Protein AF-A0A829X250-F1 (afdb_monomer_lite)

pLDDT: mean 91.17, std 8.71, range [45.88, 98.44]

Foldseek 3Di:
DVVPPDDDDDDDPVRVVVVPVVPPDDDPDDPCVVQNLADQDDDDDDVVCCVVPVVVVLVVLAVQLVVQLCQQPDPLVVQLVVQLVVVVVVPDPDDSVVSVVDDHPSARARSNDHEQCSQQVCLVVCVVVVVNVSSPDRSVVVDDCPSHPPDDPVSHVVD

Organism: NCBI:txid1315969

Radius of gyration: 19.16 Å; chains: 1; bounding box: 38×43×52 Å

Sequence (159 aa):
MRHGTLDAAVLPTFFRDAALAHGGLRELTTDYEFYGATNMDSVILRNDMLQNAPDLAQHFVAATAQAIAWAQNTPQADVIARYVSIIRKRGRDEGVFPARHWRSTAVVTKGGVIRPRDYTQFQPWYAWRRDTHTASLAPESIYTNRFNPFATEASLEKG

Structure (mmCIF, N/CA/C/O backbone):
data_AF-A0A829X250-F1
#
_entry.id   AF-A0A829X250-F1
#
loop_
_atom_site.group_PDB
_atom_site.id
_atom_site.type_symbol
_atom_site.label_atom_id
_atom_site.label_alt_id
_atom_site.label_comp_id
_atom_site.label_asym_id
_atom_site.label_entity_id
_atom_site.label_seq_id
_atom_site.pdbx_PDB_ins_code
_atom_site.Cartn_x
_atom_site.Cartn_y
_atom_site.Cartn_z
_atom_site.occupancy
_atom_site.B_iso_or_equiv
_atom_site.auth_seq_id
_atom_site.auth_comp_id
_atom_site.auth_asym_id
_atom_site.auth_atom_id
_atom_site.pdbx_PDB_model_num
ATOM 1 N N . MET A 1 1 ? 1.803 -3.728 -29.613 1.00 61.62 1 MET A N 1
ATOM 2 C CA . MET A 1 1 ? 3.077 -4.472 -29.612 1.00 61.62 1 MET A CA 1
ATOM 3 C C . MET A 1 1 ? 3.128 -5.513 -30.710 1.00 61.62 1 MET A C 1
ATOM 5 O O . MET A 1 1 ? 3.821 -5.280 -31.683 1.00 61.62 1 MET A O 1
ATOM 9 N N . ARG A 1 2 ? 2.349 -6.603 -30.660 1.00 64.62 2 ARG A N 1
ATOM 10 C CA . ARG A 1 2 ? 2.471 -7.685 -31.665 1.00 64.62 2 ARG A CA 1
ATOM 11 C C . ARG A 1 2 ? 2.002 -7.328 -33.080 1.00 64.62 2 ARG A C 1
ATOM 13 O O . ARG A 1 2 ? 2.523 -7.872 -34.039 1.00 64.62 2 ARG A O 1
ATOM 20 N N . HIS A 1 3 ? 1.068 -6.385 -33.203 1.00 74.12 3 HIS A N 1
ATOM 21 C CA . HIS A 1 3 ? 0.649 -5.820 -34.492 1.00 74.12 3 HIS A CA 1
ATOM 22 C C . HIS A 1 3 ? 1.526 -4.635 -34.950 1.00 74.12 3 HIS A C 1
ATOM 24 O O . HIS A 1 3 ? 1.153 -3.936 -35.883 1.00 74.12 3 HIS A O 1
ATOM 30 N N . GLY A 1 4 ? 2.655 -4.364 -34.277 1.00 71.81 4 GLY A N 1
ATOM 31 C CA . GLY A 1 4 ? 3.615 -3.323 -34.672 1.00 71.81 4 GLY A CA 1
ATOM 32 C C . GLY A 1 4 ? 3.192 -1.872 -34.407 1.00 71.81 4 GLY A C 1
ATOM 33 O O . GLY A 1 4 ? 3.909 -0.958 -34.777 1.00 71.81 4 GLY A O 1
ATOM 34 N N . THR A 1 5 ? 2.044 -1.635 -33.767 1.00 83.06 5 THR A N 1
ATOM 35 C CA . THR A 1 5 ? 1.490 -0.281 -33.549 1.00 83.06 5 THR A CA 1
ATOM 36 C C . THR A 1 5 ? 1.879 0.373 -32.218 1.00 83.06 5 THR A C 1
ATOM 38 O O . THR A 1 5 ? 1.472 1.496 -31.946 1.00 83.06 5 THR A O 1
ATOM 41 N N . LEU A 1 6 ? 2.598 -0.340 -31.348 1.00 86.38 6 LEU A N 1
ATOM 42 C CA . LEU A 1 6 ? 2.977 0.135 -30.013 1.00 86.38 6 LEU A CA 1
ATOM 43 C C . LEU A 1 6 ? 4.263 -0.572 -29.595 1.00 86.38 6 LEU A C 1
ATOM 45 O O . LEU A 1 6 ? 4.253 -1.801 -29.560 1.00 86.38 6 LEU A O 1
ATOM 49 N N . ASP A 1 7 ? 5.306 0.172 -29.240 1.00 88.81 7 ASP A N 1
ATOM 50 C CA . ASP A 1 7 ? 6.633 -0.385 -28.926 1.00 88.81 7 ASP A CA 1
ATOM 51 C C . ASP A 1 7 ? 6.845 -0.684 -27.434 1.00 88.81 7 ASP A C 1
ATOM 53 O O . ASP A 1 7 ? 7.623 -1.566 -27.079 1.00 88.81 7 ASP A O 1
ATOM 57 N N . ALA A 1 8 ? 6.131 0.018 -26.549 1.00 92.06 8 ALA A N 1
ATOM 58 C CA . ALA A 1 8 ? 6.209 -0.159 -25.101 1.00 92.06 8 ALA A CA 1
ATOM 59 C C . ALA A 1 8 ? 4.864 0.147 -24.423 1.00 92.06 8 ALA A C 1
ATOM 61 O O . ALA A 1 8 ? 4.047 0.900 -24.949 1.00 92.06 8 ALA A O 1
ATOM 62 N N . ALA A 1 9 ? 4.630 -0.435 -23.245 1.00 91.00 9 ALA A N 1
ATOM 63 C CA . ALA A 1 9 ? 3.484 -0.125 -22.393 1.00 91.00 9 ALA A CA 1
ATOM 64 C C . ALA A 1 9 ? 3.847 -0.314 -20.920 1.00 91.00 9 ALA A C 1
ATOM 66 O O . ALA A 1 9 ? 4.641 -1.191 -20.582 1.00 91.00 9 ALA A O 1
ATOM 67 N N . VAL A 1 10 ? 3.196 0.462 -20.055 1.00 92.12 10 VAL A N 1
ATOM 68 C CA . VAL A 1 10 ? 3.184 0.235 -18.607 1.00 92.12 10 VAL A CA 1
ATOM 69 C C . VAL A 1 10 ? 1.974 -0.637 -18.291 1.00 92.12 10 VAL A C 1
ATOM 71 O O . VAL A 1 10 ? 0.845 -0.281 -18.629 1.00 92.12 10 VAL A O 1
ATOM 74 N N . LEU A 1 11 ? 2.206 -1.804 -17.692 1.00 90.56 11 LEU A N 1
ATOM 75 C CA . LEU A 1 11 ? 1.166 -2.787 -17.398 1.00 90.56 11 LEU A CA 1
ATOM 76 C C . LEU A 1 11 ? 1.103 -3.052 -15.888 1.00 90.56 11 LEU A C 1
ATOM 78 O O . LEU A 1 11 ? 2.137 -3.366 -15.296 1.00 90.56 11 LEU A O 1
ATOM 82 N N . PRO A 1 12 ? -0.089 -3.014 -15.262 1.00 83.38 12 PRO A N 1
ATOM 83 C CA . PRO A 1 12 ? -0.256 -3.474 -13.887 1.00 83.38 12 PRO A CA 1
ATOM 84 C C . PRO A 1 12 ? 0.154 -4.945 -13.742 1.00 83.38 12 PRO A C 1
ATOM 86 O O . PRO A 1 12 ? 0.003 -5.724 -14.686 1.00 83.38 12 PRO A O 1
ATOM 89 N N . THR A 1 13 ? 0.610 -5.343 -12.550 1.00 82.00 13 THR A N 1
ATOM 90 C CA . THR A 1 13 ? 1.269 -6.637 -12.280 1.00 82.00 13 THR A CA 1
ATOM 91 C C . THR A 1 13 ? 0.607 -7.840 -12.954 1.00 82.00 13 THR A C 1
ATOM 93 O O . THR A 1 13 ? 1.267 -8.557 -13.698 1.00 82.00 13 THR A O 1
ATOM 96 N N . PHE A 1 14 ? -0.699 -8.046 -12.760 1.00 83.19 14 PHE A N 1
ATOM 97 C CA . PHE A 1 14 ? -1.397 -9.193 -13.351 1.00 83.19 14 PHE A CA 1
ATOM 98 C C . PHE A 1 14 ? -1.420 -9.146 -14.896 1.00 83.19 14 PHE A C 1
ATOM 100 O O . PHE A 1 14 ? -1.165 -10.162 -15.543 1.00 83.19 14 PHE A O 1
ATOM 107 N N . PHE A 1 15 ? -1.682 -7.982 -15.502 1.00 85.94 15 PHE A N 1
ATOM 108 C CA . PHE A 1 15 ? -1.689 -7.841 -16.964 1.00 85.94 15 PHE A CA 1
ATOM 109 C C . PHE A 1 15 ? -0.294 -8.029 -17.552 1.00 85.94 15 PHE A C 1
ATOM 111 O O . PHE A 1 15 ? -0.150 -8.646 -18.605 1.00 85.94 15 PHE A O 1
ATOM 118 N N . ARG A 1 16 ? 0.732 -7.536 -16.852 1.00 89.25 16 ARG A N 1
ATOM 119 C CA . ARG A 1 16 ? 2.131 -7.760 -17.205 1.00 89.25 16 ARG A CA 1
ATOM 120 C C . ARG A 1 16 ? 2.465 -9.249 -17.193 1.00 89.25 16 ARG A C 1
ATOM 122 O O . ARG A 1 16 ? 2.991 -9.751 -18.180 1.00 89.25 16 ARG A O 1
ATOM 129 N N . ASP A 1 17 ? 2.142 -9.954 -16.110 1.00 86.25 17 ASP A N 1
ATOM 130 C CA . ASP A 1 17 ? 2.452 -11.380 -15.968 1.00 86.25 17 ASP A CA 1
ATOM 131 C C . ASP A 1 17 ? 1.774 -12.211 -17.065 1.00 86.25 17 ASP A C 1
ATOM 133 O O . ASP A 1 17 ? 2.416 -13.047 -17.700 1.00 86.25 17 ASP A O 1
ATOM 137 N N . ALA A 1 18 ? 0.494 -11.935 -17.338 1.00 85.31 18 ALA A N 1
ATOM 138 C CA . ALA A 1 18 ? -0.237 -12.574 -18.425 1.00 85.31 18 ALA A CA 1
ATOM 139 C C . ALA A 1 18 ? 0.420 -12.289 -19.787 1.00 85.31 18 ALA A C 1
ATOM 141 O O . ALA A 1 18 ? 0.646 -13.205 -20.577 1.00 85.31 18 ALA A O 1
ATOM 142 N N . ALA A 1 19 ? 0.784 -11.033 -20.057 1.00 88.12 19 ALA A N 1
ATOM 143 C CA . ALA A 1 19 ? 1.399 -10.641 -21.320 1.00 88.12 19 ALA A CA 1
ATOM 144 C C . ALA A 1 19 ? 2.785 -11.283 -21.534 1.00 88.12 19 ALA A C 1
ATOM 146 O O . ALA A 1 19 ? 3.084 -11.716 -22.650 1.00 88.12 19 ALA A O 1
ATOM 147 N N . LEU A 1 20 ? 3.601 -11.393 -20.478 1.00 89.62 20 LEU A N 1
ATOM 148 C CA . LEU A 1 20 ? 4.910 -12.056 -20.514 1.00 89.62 20 LEU A CA 1
ATOM 149 C C . LEU A 1 20 ? 4.785 -13.568 -20.744 1.00 89.62 20 LEU A C 1
ATOM 151 O O . LEU A 1 20 ? 5.535 -14.124 -21.546 1.00 89.62 20 LEU A O 1
ATOM 155 N N . ALA A 1 21 ? 3.810 -14.230 -20.111 1.00 88.44 21 ALA A N 1
ATOM 156 C CA . ALA A 1 21 ? 3.578 -15.669 -20.273 1.00 88.44 21 ALA A CA 1
ATOM 157 C C . ALA A 1 21 ? 3.235 -16.065 -21.721 1.00 88.44 21 ALA A C 1
ATOM 159 O O . ALA A 1 21 ? 3.554 -17.167 -22.163 1.00 88.44 21 ALA A O 1
ATOM 160 N N . HIS A 1 22 ? 2.629 -15.158 -22.490 1.00 87.62 22 HIS A N 1
ATOM 161 C CA . HIS A 1 22 ? 2.334 -15.374 -23.905 1.00 87.62 22 HIS A CA 1
ATOM 162 C C . HIS A 1 22 ? 3.538 -15.135 -24.842 1.00 87.62 22 HIS A C 1
ATOM 164 O O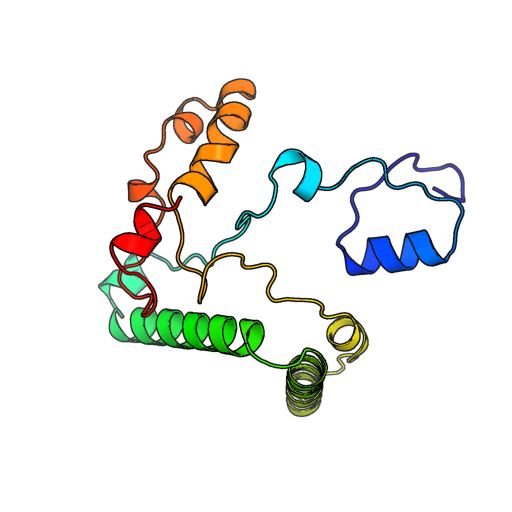 . HIS A 1 22 ? 3.362 -15.228 -26.061 1.00 87.62 22 HIS A O 1
ATOM 170 N N . GLY A 1 23 ? 4.719 -14.771 -24.326 1.00 86.62 23 GLY A N 1
ATOM 171 C CA . GLY A 1 23 ? 5.950 -14.543 -25.094 1.00 86.62 23 GLY A CA 1
ATOM 172 C C . GLY A 1 23 ? 5.988 -13.240 -25.911 1.00 86.62 23 GLY A C 1
ATOM 173 O O . GLY A 1 23 ? 5.046 -12.451 -25.928 1.00 86.62 23 GLY A O 1
ATOM 174 N N . GLY A 1 24 ? 7.102 -12.984 -26.604 1.00 87.69 24 GLY A N 1
ATOM 175 C CA . GLY A 1 24 ? 7.243 -11.843 -27.527 1.00 87.69 24 GLY A CA 1
ATOM 176 C C . GLY A 1 24 ? 7.312 -10.456 -26.875 1.00 87.69 24 GLY A C 1
ATOM 177 O O . GLY A 1 24 ? 7.262 -9.457 -27.586 1.00 87.69 24 GLY A O 1
ATOM 178 N N . LEU A 1 25 ? 7.421 -10.391 -25.546 1.00 90.94 25 LEU A N 1
ATOM 179 C CA . LEU A 1 25 ? 7.636 -9.177 -24.762 1.00 90.94 25 LEU A CA 1
ATOM 180 C C . LEU A 1 25 ? 8.842 -9.377 -23.838 1.00 90.94 25 LEU A C 1
ATOM 182 O O . LEU A 1 25 ? 9.117 -10.497 -23.409 1.00 90.94 25 LEU A O 1
ATOM 186 N N . ARG A 1 26 ? 9.535 -8.285 -23.512 1.00 91.75 26 ARG A N 1
ATOM 187 C CA . ARG A 1 26 ? 10.632 -8.250 -22.540 1.00 91.75 26 ARG A CA 1
ATOM 188 C C . ARG A 1 26 ? 10.330 -7.180 -21.498 1.00 91.75 26 ARG A C 1
ATOM 190 O O . ARG A 1 26 ? 9.982 -6.062 -21.869 1.00 91.75 26 ARG A O 1
ATOM 197 N N . GLU A 1 27 ? 10.476 -7.513 -20.218 1.00 92.94 27 GLU A N 1
ATOM 198 C CA . GLU A 1 27 ? 10.402 -6.522 -19.140 1.00 92.94 27 GLU A CA 1
ATOM 199 C C . GLU A 1 27 ? 11.601 -5.566 -19.262 1.00 92.94 27 GLU A C 1
ATOM 201 O O . GLU A 1 27 ? 12.749 -6.004 -19.372 1.00 92.94 27 GLU A O 1
ATOM 206 N N . LEU A 1 28 ? 11.322 -4.263 -19.352 1.00 94.19 28 LEU A N 1
ATOM 207 C CA . LEU A 1 28 ? 12.362 -3.233 -19.426 1.00 94.19 28 LEU A CA 1
ATOM 208 C C . LEU A 1 28 ? 12.796 -2.781 -18.038 1.00 94.19 28 LEU A C 1
ATOM 210 O O . LEU A 1 28 ? 13.978 -2.534 -17.834 1.00 94.19 28 LEU A O 1
ATOM 214 N N . THR A 1 29 ? 11.824 -2.631 -17.141 1.00 93.50 29 THR A N 1
ATOM 215 C CA . THR A 1 29 ? 12.019 -2.195 -15.764 1.00 93.50 29 THR A CA 1
ATOM 216 C C . THR A 1 29 ? 10.739 -2.414 -14.952 1.00 93.50 29 THR A C 1
ATOM 218 O O . THR A 1 29 ? 9.691 -2.746 -15.518 1.00 93.50 29 THR A O 1
ATOM 221 N N . THR A 1 30 ? 10.809 -2.199 -13.639 1.00 91.38 30 THR A N 1
ATOM 222 C CA . THR A 1 30 ? 9.657 -2.175 -12.729 1.00 91.38 30 THR A CA 1
ATOM 223 C C . THR A 1 30 ? 9.756 -0.988 -11.778 1.00 91.38 30 THR A C 1
ATOM 225 O O . THR A 1 30 ? 10.854 -0.549 -11.447 1.00 91.38 30 THR A O 1
ATOM 228 N N . ASP A 1 31 ? 8.630 -0.517 -11.243 1.00 88.44 31 ASP A N 1
ATOM 229 C CA . ASP A 1 31 ? 8.651 0.540 -10.218 1.00 88.44 31 ASP A CA 1
ATOM 230 C C . ASP A 1 31 ? 9.464 0.115 -8.980 1.00 88.44 31 ASP A C 1
ATOM 232 O O . ASP A 1 31 ? 10.087 0.939 -8.313 1.00 88.44 31 ASP A O 1
ATOM 236 N N . TYR A 1 32 ? 9.531 -1.191 -8.707 1.00 88.75 32 TYR A N 1
ATOM 237 C CA . TYR A 1 32 ? 10.359 -1.744 -7.640 1.00 88.75 32 TYR A CA 1
ATOM 238 C C . TYR A 1 32 ? 11.864 -1.550 -7.888 1.00 88.75 32 TYR A C 1
ATOM 240 O O . TYR A 1 32 ? 12.607 -1.352 -6.933 1.00 88.75 32 TYR A O 1
ATOM 248 N N . GLU A 1 33 ? 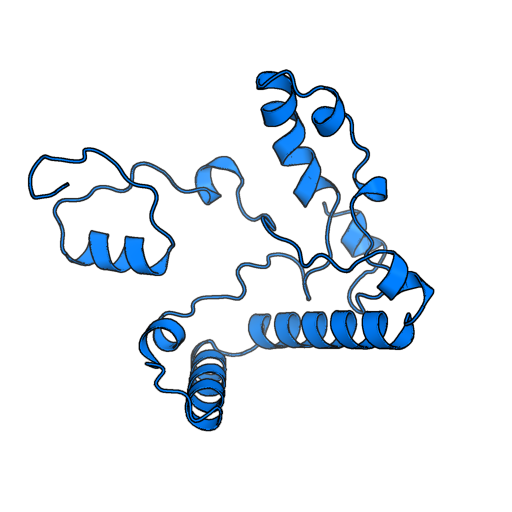12.339 -1.566 -9.136 1.00 91.25 33 GLU A N 1
ATOM 249 C CA . GLU A 1 33 ? 13.754 -1.292 -9.441 1.00 91.25 33 GLU A CA 1
ATOM 250 C C . GLU A 1 33 ? 14.140 0.160 -9.141 1.00 91.25 33 GLU A C 1
ATOM 252 O O . GLU A 1 33 ? 15.270 0.418 -8.730 1.00 91.25 33 GLU A O 1
ATOM 257 N N . PHE A 1 34 ? 13.207 1.103 -9.302 1.00 87.44 34 PHE A N 1
ATOM 258 C CA . PHE A 1 34 ? 13.453 2.519 -9.025 1.00 87.44 34 PHE A CA 1
ATOM 259 C C . PHE A 1 34 ? 13.268 2.879 -7.550 1.00 87.44 34 PHE A C 1
ATOM 261 O O . PHE A 1 34 ? 14.058 3.646 -6.998 1.00 87.44 34 PHE A O 1
ATOM 268 N N . TYR A 1 35 ? 12.225 2.346 -6.912 1.00 86.69 35 TYR A N 1
ATOM 269 C CA . TYR A 1 35 ? 11.789 2.789 -5.584 1.00 86.69 35 TYR A CA 1
ATOM 270 C C . TYR A 1 35 ? 12.022 1.756 -4.473 1.00 86.69 35 TYR A C 1
ATOM 272 O O . TYR A 1 35 ? 11.962 2.090 -3.287 1.00 86.69 35 TYR A O 1
ATOM 280 N N . GLY A 1 36 ? 12.317 0.505 -4.829 1.00 88.75 36 GLY A N 1
ATOM 281 C CA . GLY A 1 36 ? 12.395 -0.607 -3.889 1.00 88.75 36 GLY A CA 1
ATOM 282 C C . GLY A 1 36 ? 11.054 -0.903 -3.216 1.00 88.75 36 GLY A C 1
ATOM 283 O O . GLY A 1 36 ? 9.977 -0.556 -3.705 1.00 88.75 36 GLY A O 1
ATOM 284 N N . ALA A 1 37 ? 11.118 -1.560 -2.057 1.00 88.12 37 ALA A N 1
ATOM 285 C CA . ALA A 1 37 ? 9.946 -1.801 -1.226 1.00 88.12 37 ALA A CA 1
ATOM 286 C C . ALA A 1 37 ? 9.485 -0.490 -0.563 1.00 88.12 37 ALA A C 1
ATOM 288 O O . ALA A 1 37 ? 10.018 -0.073 0.468 1.00 88.12 37 ALA A O 1
ATOM 289 N N . THR A 1 38 ? 8.465 0.139 -1.144 1.00 88.69 38 THR A N 1
ATOM 290 C CA . THR A 1 38 ? 7.857 1.373 -0.640 1.00 88.69 38 THR A CA 1
ATOM 291 C C . THR A 1 38 ? 6.333 1.305 -0.729 1.00 88.69 38 THR A C 1
ATOM 293 O O . THR A 1 38 ? 5.790 0.549 -1.537 1.00 88.69 38 THR A O 1
ATOM 296 N N . ASN A 1 39 ? 5.634 2.086 0.094 1.00 91.38 39 ASN A N 1
ATOM 297 C CA . ASN A 1 39 ? 4.202 2.298 -0.097 1.00 91.38 39 ASN A CA 1
ATOM 298 C C . ASN A 1 39 ? 4.032 3.403 -1.148 1.00 91.38 39 ASN A C 1
ATOM 300 O O . ASN A 1 39 ? 4.553 4.500 -0.963 1.00 91.38 39 ASN A O 1
ATOM 304 N N . MET A 1 40 ? 3.331 3.117 -2.247 1.00 88.94 40 MET A N 1
ATOM 305 C CA . MET A 1 40 ? 3.147 4.084 -3.344 1.00 88.94 40 MET A CA 1
ATOM 306 C C . MET A 1 40 ? 1.800 4.808 -3.308 1.00 88.94 40 MET A C 1
ATOM 308 O O . MET A 1 40 ? 1.670 5.868 -3.908 1.00 88.94 40 MET A O 1
ATOM 312 N N . ASP A 1 41 ? 0.822 4.263 -2.584 1.00 88.81 41 ASP A N 1
ATOM 313 C CA . ASP A 1 41 ? -0.543 4.781 -2.527 1.00 88.81 41 ASP A CA 1
ATOM 314 C C . ASP A 1 41 ? -1.012 4.995 -1.088 1.00 88.81 41 ASP A C 1
ATOM 316 O O . ASP A 1 41 ? -0.465 4.456 -0.121 1.00 88.81 41 ASP A O 1
ATOM 320 N N . 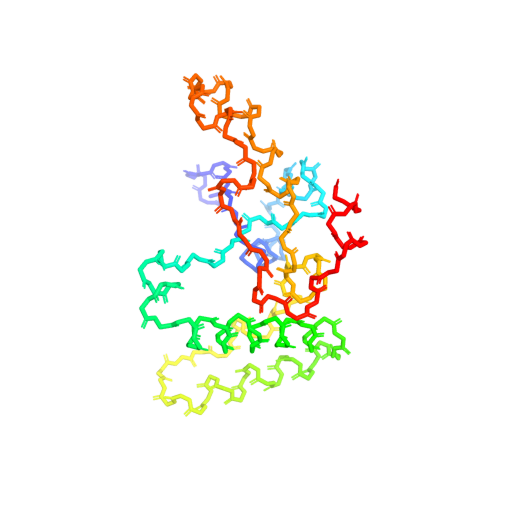SER A 1 42 ? -2.062 5.800 -0.941 1.00 92.75 42 SER A N 1
ATOM 321 C CA . SER A 1 42 ? -2.681 6.117 0.346 1.00 92.75 42 SER A CA 1
ATOM 322 C C . SER A 1 42 ? -4.195 6.224 0.198 1.00 92.75 42 SER A C 1
ATOM 324 O O . SER A 1 42 ? -4.704 6.616 -0.851 1.00 92.75 42 SER A O 1
ATOM 326 N N . VAL A 1 43 ? -4.933 5.932 1.270 1.00 94.44 43 VAL A N 1
ATOM 327 C CA . VAL A 1 43 ? -6.359 6.275 1.335 1.00 94.44 43 VAL A CA 1
ATOM 328 C C . VAL A 1 43 ? -6.496 7.708 1.829 1.00 94.44 43 VAL A C 1
ATOM 330 O O . VAL A 1 43 ? -5.978 8.052 2.888 1.00 94.44 43 VAL A O 1
ATOM 333 N N . ILE A 1 44 ? -7.224 8.532 1.078 1.00 95.44 44 ILE A N 1
ATOM 334 C CA . ILE A 1 44 ? -7.469 9.931 1.426 1.00 95.44 44 ILE A CA 1
ATOM 335 C C . ILE A 1 44 ? -8.843 10.043 2.089 1.00 95.44 44 ILE A C 1
ATOM 337 O O . ILE A 1 44 ? -9.866 9.719 1.486 1.00 95.44 44 ILE A O 1
ATOM 341 N N . LEU A 1 45 ? -8.861 10.529 3.330 1.00 95.19 45 LEU A N 1
ATOM 342 C CA . LEU A 1 45 ? -10.075 10.950 4.027 1.00 95.19 45 LEU A CA 1
ATOM 343 C C . LEU A 1 45 ? -10.114 12.474 4.071 1.00 95.19 45 LEU A C 1
ATOM 345 O O . LEU A 1 45 ? -9.096 13.119 4.310 1.00 95.19 45 LEU A O 1
ATOM 349 N N . ARG A 1 46 ? -11.294 13.060 3.858 1.00 95.56 46 ARG A N 1
ATOM 350 C CA . ARG A 1 46 ? -11.449 14.515 3.935 1.00 95.56 46 ARG A CA 1
ATOM 351 C C . ARG A 1 46 ? -11.208 15.010 5.364 1.00 95.56 46 ARG A C 1
ATOM 353 O O . ARG A 1 46 ? -11.649 14.386 6.331 1.00 95.56 46 ARG A O 1
ATOM 360 N N . ASN A 1 47 ? -10.5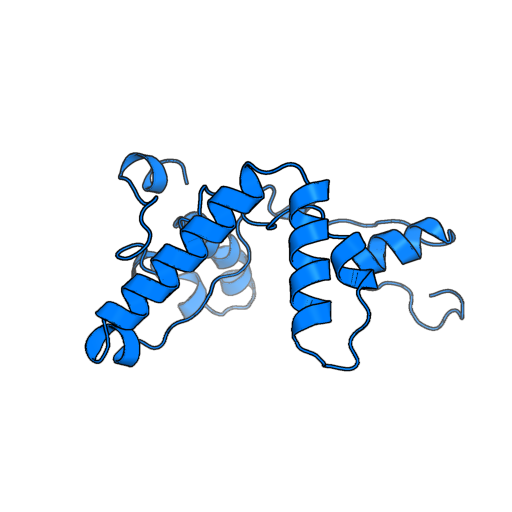94 16.185 5.482 1.00 93.81 47 ASN A N 1
ATOM 361 C CA . ASN A 1 47 ? -10.323 16.821 6.773 1.00 93.81 47 ASN A CA 1
ATOM 362 C C . ASN A 1 47 ? -11.594 17.112 7.584 1.00 93.81 47 ASN A C 1
ATOM 364 O O . ASN A 1 47 ? -11.572 17.022 8.805 1.00 93.81 47 ASN A O 1
ATOM 368 N N . ASP A 1 48 ? -12.717 17.412 6.934 1.00 94.69 48 ASP A N 1
ATOM 369 C CA . ASP A 1 48 ? -13.986 17.618 7.635 1.00 94.69 48 ASP A CA 1
ATOM 370 C C . ASP A 1 48 ? -14.552 16.312 8.206 1.00 94.69 48 ASP A C 1
ATOM 372 O O . ASP A 1 48 ? -15.130 16.323 9.283 1.00 94.69 48 ASP A O 1
ATOM 376 N N . MET A 1 49 ? -14.320 15.166 7.562 1.00 92.88 49 MET A N 1
ATOM 377 C CA . MET A 1 49 ? -14.646 13.854 8.130 1.00 92.88 49 MET A CA 1
ATOM 378 C C . MET A 1 49 ? -13.837 13.593 9.405 1.00 92.88 49 MET A C 1
ATOM 380 O O . MET A 1 49 ? -14.368 13.095 10.395 1.00 92.88 49 MET A O 1
ATOM 384 N N . LEU A 1 50 ? -12.560 13.990 9.399 1.00 92.19 50 LEU A N 1
ATOM 385 C CA . LEU A 1 50 ? -11.664 13.904 10.552 1.00 92.19 50 LEU A CA 1
ATOM 386 C C . LEU A 1 50 ? -12.089 14.806 11.725 1.00 92.19 50 LEU A C 1
ATOM 388 O O . LEU A 1 50 ? -11.674 14.537 12.853 1.00 92.19 50 LEU A O 1
ATOM 392 N N . GLN A 1 51 ? -12.864 15.861 11.461 1.00 93.56 51 GLN A N 1
ATOM 393 C CA . GLN A 1 51 ? -13.350 16.825 12.455 1.00 93.56 51 GLN A CA 1
ATOM 394 C C . GLN A 1 51 ? -14.774 16.507 12.925 1.00 93.56 51 GLN A C 1
ATOM 396 O O . GLN A 1 51 ? -15.040 16.500 14.122 1.00 93.56 51 GLN A O 1
ATOM 401 N N . ASN A 1 52 ? -15.675 16.213 11.989 1.00 97.00 52 ASN A N 1
ATOM 402 C CA . ASN A 1 52 ? -17.112 16.087 12.231 1.00 97.00 52 ASN A CA 1
ATOM 403 C C . ASN A 1 52 ? -17.545 14.650 12.552 1.00 97.00 52 ASN A C 1
ATOM 405 O O . ASN A 1 52 ? -18.610 14.449 13.127 1.00 97.00 52 ASN A O 1
ATOM 409 N N . ALA A 1 53 ? -16.747 13.650 12.165 1.00 96.25 53 ALA A N 1
ATOM 410 C CA . ALA A 1 53 ? -17.022 12.236 12.420 1.00 96.25 53 ALA A CA 1
ATOM 411 C C . ALA A 1 53 ? -15.737 11.463 12.796 1.00 96.25 53 ALA A C 1
ATOM 413 O O . ALA A 1 53 ? -15.390 10.476 12.134 1.00 96.25 53 ALA A O 1
ATOM 414 N N . PRO A 1 54 ? -15.003 11.894 13.844 1.00 95.56 54 PRO A N 1
ATOM 415 C CA . PRO A 1 54 ? -13.712 11.309 14.204 1.00 95.56 54 PRO A CA 1
ATOM 416 C C . PRO A 1 54 ? -13.809 9.813 14.521 1.00 95.56 54 PRO A C 1
ATOM 418 O O . PRO A 1 54 ? -12.931 9.062 14.105 1.00 95.56 54 PRO A O 1
ATOM 421 N N . ASP A 1 55 ? -14.899 9.362 15.145 1.00 97.31 55 ASP A N 1
ATOM 422 C CA . ASP A 1 55 ? -15.115 7.945 15.464 1.00 97.31 55 ASP A CA 1
ATOM 423 C C . ASP A 1 55 ? -15.249 7.080 14.205 1.00 97.31 55 ASP A C 1
ATOM 425 O O . ASP A 1 55 ? -14.714 5.972 14.141 1.00 97.31 55 ASP A O 1
ATOM 429 N N . LEU A 1 56 ? -15.912 7.598 13.162 1.00 96.81 56 LEU A N 1
ATOM 430 C CA . LEU A 1 56 ? -16.039 6.900 11.883 1.00 96.81 56 LEU A CA 1
ATOM 431 C C . LEU A 1 56 ? -14.684 6.803 11.180 1.00 96.81 56 LEU A C 1
ATOM 433 O O . LEU A 1 56 ? -14.327 5.741 10.670 1.00 96.81 56 LEU A O 1
ATOM 437 N N . ALA A 1 57 ? -13.919 7.896 11.172 1.00 96.44 57 ALA A N 1
ATOM 438 C CA . ALA A 1 57 ? -12.573 7.896 10.616 1.00 96.44 57 ALA A CA 1
ATOM 439 C C . ALA A 1 57 ? -11.655 6.928 11.378 1.00 96.44 57 ALA A C 1
ATOM 441 O O . ALA A 1 57 ? -10.938 6.146 10.753 1.00 96.44 57 ALA A O 1
ATOM 442 N N . GLN A 1 58 ? -11.722 6.926 12.712 1.00 97.00 58 GLN A N 1
ATOM 443 C CA . GLN A 1 58 ? -10.968 6.004 13.552 1.00 97.00 58 GLN A CA 1
ATOM 444 C C . GLN A 1 58 ? -11.335 4.552 13.256 1.00 97.00 58 GLN A C 1
ATOM 446 O O . GLN A 1 58 ? -10.448 3.731 13.024 1.00 97.00 58 GLN A O 1
ATOM 451 N N . HIS A 1 59 ? -12.630 4.234 13.215 1.00 98.00 59 HIS A N 1
ATOM 452 C CA . HIS A 1 59 ? -13.097 2.885 12.920 1.00 98.00 59 HIS A CA 1
ATOM 453 C C . HIS A 1 59 ? -12.646 2.422 11.531 1.00 98.00 59 HIS A C 1
ATOM 455 O O . HIS A 1 59 ? -12.110 1.323 11.393 1.00 98.00 59 HIS A O 1
ATOM 461 N N . PHE A 1 60 ? -12.809 3.268 10.510 1.00 97.88 60 PHE A N 1
ATOM 462 C CA . PHE A 1 60 ? -12.403 2.952 9.143 1.00 97.88 60 PHE A CA 1
ATOM 463 C C . PHE A 1 60 ? -10.898 2.673 9.039 1.00 97.88 60 PHE A C 1
ATOM 465 O O . PHE A 1 60 ? -10.497 1.652 8.470 1.00 97.88 60 PHE A O 1
ATOM 472 N N . VAL A 1 61 ? -10.060 3.548 9.606 1.00 97.56 61 VAL A N 1
ATOM 473 C CA . VAL A 1 61 ? -8.600 3.387 9.562 1.00 97.56 61 VAL A CA 1
ATOM 474 C C . VAL A 1 61 ? -8.176 2.145 10.343 1.00 97.56 61 VAL A C 1
ATOM 476 O O . VAL A 1 61 ? -7.413 1.336 9.817 1.00 97.56 61 VAL A O 1
ATOM 479 N N . ALA A 1 62 ? -8.707 1.934 11.550 1.00 98.12 62 ALA A N 1
ATOM 480 C CA . ALA A 1 62 ? -8.365 0.776 12.370 1.00 98.12 62 ALA A CA 1
ATOM 481 C C . ALA A 1 62 ? -8.770 -0.549 11.706 1.00 98.12 62 ALA A C 1
ATOM 483 O O . ALA A 1 62 ? -7.959 -1.474 11.647 1.00 98.12 62 ALA A O 1
ATOM 484 N N . ALA A 1 63 ? -9.983 -0.636 11.154 1.00 98.44 63 ALA A N 1
ATOM 485 C CA . ALA A 1 63 ? -10.453 -1.830 10.454 1.00 98.44 63 ALA A CA 1
ATOM 486 C C . ALA A 1 63 ? -9.627 -2.114 9.188 1.00 98.44 63 ALA A C 1
ATOM 488 O O . ALA A 1 63 ? -9.253 -3.260 8.936 1.00 98.44 63 ALA A O 1
ATOM 489 N N . THR A 1 64 ? -9.286 -1.074 8.419 1.00 98.06 64 THR A N 1
ATOM 490 C CA . THR A 1 64 ? -8.432 -1.202 7.227 1.00 98.06 64 THR A CA 1
ATOM 491 C C . THR A 1 64 ? -7.036 -1.691 7.603 1.00 98.06 64 THR A C 1
ATOM 493 O O . THR A 1 64 ? -6.534 -2.651 7.017 1.00 98.06 64 THR A O 1
ATOM 496 N N . ALA A 1 65 ? -6.430 -1.094 8.629 1.00 98.25 65 ALA A N 1
ATOM 497 C CA . ALA A 1 65 ? -5.115 -1.478 9.119 1.00 98.25 65 ALA A CA 1
ATOM 498 C C . ALA A 1 65 ? -5.091 -2.932 9.618 1.00 98.25 65 ALA A C 1
ATOM 500 O O . ALA A 1 65 ? -4.171 -3.688 9.303 1.00 98.25 65 ALA A O 1
ATOM 501 N N . GLN A 1 66 ? -6.122 -3.358 10.354 1.00 98.44 66 GLN A N 1
ATOM 502 C CA . GLN A 1 66 ? -6.264 -4.743 10.812 1.00 98.44 66 GLN A CA 1
ATOM 503 C C . GLN A 1 66 ? -6.442 -5.721 9.647 1.00 98.44 66 GLN A C 1
ATOM 505 O O . GLN A 1 66 ? -5.834 -6.789 9.662 1.00 98.44 66 GLN A O 1
ATOM 510 N N . ALA A 1 67 ? -7.212 -5.361 8.616 1.00 98.25 67 ALA A N 1
ATOM 511 C CA . ALA A 1 67 ? -7.369 -6.186 7.420 1.00 98.25 67 ALA A CA 1
ATOM 512 C C . ALA A 1 67 ? -6.049 -6.340 6.646 1.00 98.25 67 ALA A C 1
ATOM 514 O O . ALA A 1 67 ? -5.720 -7.447 6.214 1.00 98.25 67 ALA A O 1
ATOM 515 N N . ILE A 1 68 ? -5.265 -5.261 6.520 1.00 98.00 68 ILE A N 1
ATOM 516 C CA . ILE A 1 68 ? -3.919 -5.302 5.930 1.00 98.00 68 ILE A CA 1
ATOM 517 C C . ILE A 1 68 ? -3.018 -6.230 6.748 1.00 98.00 68 ILE A C 1
ATOM 519 O O . ILE A 1 68 ? -2.409 -7.138 6.187 1.00 98.00 68 ILE A O 1
ATOM 523 N N . ALA A 1 69 ? -2.961 -6.038 8.068 1.00 98.12 69 ALA A N 1
ATOM 524 C CA . ALA A 1 69 ? -2.128 -6.852 8.948 1.00 98.12 69 ALA A CA 1
ATOM 525 C C . ALA A 1 69 ? -2.536 -8.333 8.918 1.00 98.12 69 ALA A C 1
ATOM 527 O O . ALA A 1 69 ? -1.671 -9.207 8.897 1.00 98.12 69 ALA A O 1
ATOM 528 N N . TRP A 1 70 ? -3.836 -8.630 8.866 1.00 98.31 70 TRP A N 1
ATOM 529 C CA . TRP A 1 70 ? -4.332 -9.991 8.690 1.00 98.31 70 TRP A CA 1
ATOM 530 C C . TRP A 1 70 ? -3.846 -10.583 7.365 1.00 98.31 70 TRP A C 1
ATOM 532 O O . TRP A 1 70 ? -3.231 -11.645 7.370 1.00 98.31 70 TRP A O 1
ATOM 542 N N . ALA A 1 71 ? -4.033 -9.881 6.244 1.00 98.19 71 ALA A N 1
ATOM 543 C CA . ALA A 1 71 ? -3.623 -10.369 4.928 1.00 98.19 71 ALA A CA 1
ATOM 544 C C . ALA A 1 71 ? -2.096 -10.541 4.798 1.00 98.19 71 ALA A C 1
ATOM 546 O O . ALA A 1 71 ? -1.651 -11.446 4.100 1.00 98.19 71 ALA A O 1
ATOM 547 N N . GLN A 1 72 ? -1.298 -9.724 5.494 1.00 96.94 72 GLN A N 1
ATOM 548 C CA . GLN A 1 72 ? 0.165 -9.857 5.560 1.00 96.94 72 GLN A CA 1
ATOM 549 C C . GLN A 1 72 ? 0.627 -11.122 6.305 1.00 96.94 72 GLN A C 1
ATOM 551 O O . GLN A 1 72 ? 1.722 -11.609 6.042 1.00 96.94 72 GLN A O 1
ATOM 556 N N . ASN A 1 73 ? -0.183 -11.651 7.229 1.00 97.62 73 ASN A N 1
ATOM 557 C CA . ASN A 1 73 ? 0.163 -12.800 8.079 1.00 97.62 73 ASN A CA 1
ATOM 558 C C . ASN A 1 73 ? -0.670 -14.057 7.779 1.00 97.62 73 ASN A C 1
ATOM 560 O O . ASN A 1 73 ? -0.568 -15.054 8.491 1.00 97.62 73 ASN A O 1
ATOM 564 N N . THR A 1 74 ? -1.511 -14.014 6.750 1.00 98.25 74 THR A N 1
ATOM 565 C CA . THR A 1 74 ? -2.403 -15.113 6.376 1.00 98.25 74 THR A CA 1
ATOM 566 C C . THR A 1 74 ? -1.863 -15.816 5.132 1.00 98.25 74 THR A C 1
ATOM 568 O O . THR A 1 74 ? -1.410 -15.135 4.209 1.00 98.25 74 THR A O 1
ATOM 571 N N . PRO A 1 75 ? -1.935 -17.159 5.049 1.00 97.88 75 PRO A N 1
ATOM 572 C CA . PRO A 1 75 ? -1.590 -17.877 3.830 1.00 97.88 75 PRO A CA 1
ATOM 573 C C . PRO A 1 75 ? -2.322 -17.314 2.607 1.00 97.88 75 PRO A C 1
ATOM 575 O O . PRO A 1 75 ? -3.528 -17.067 2.635 1.00 97.88 75 PRO A O 1
ATOM 578 N N . GLN A 1 76 ? -1.598 -17.153 1.500 1.00 96.81 76 GLN A N 1
ATOM 579 C CA . GLN A 1 76 ? -2.127 -16.538 0.279 1.00 96.81 76 GLN A CA 1
ATOM 580 C C . GLN A 1 76 ? -3.427 -17.201 -0.209 1.00 96.81 76 GLN A C 1
ATOM 582 O O . GLN A 1 76 ? -4.354 -16.513 -0.636 1.00 96.81 76 GLN A O 1
ATOM 587 N N . ALA A 1 77 ? -3.522 -18.531 -0.103 1.00 97.44 77 ALA A N 1
ATOM 588 C CA . ALA A 1 77 ? -4.708 -19.290 -0.494 1.00 97.44 77 ALA A CA 1
ATOM 589 C C . ALA A 1 77 ? -5.967 -18.882 0.294 1.00 97.44 77 ALA A C 1
ATOM 591 O O . ALA A 1 77 ? -7.043 -18.763 -0.296 1.00 97.44 77 ALA A O 1
ATOM 592 N N . ASP A 1 78 ? -5.831 -18.593 1.589 1.00 98.31 78 ASP A N 1
ATOM 593 C CA . ASP A 1 78 ? -6.950 -18.200 2.449 1.00 98.31 78 ASP A CA 1
ATOM 594 C C . ASP A 1 78 ? -7.402 -16.767 2.149 1.00 98.31 78 ASP A C 1
ATOM 596 O O . ASP A 1 78 ? -8.603 -16.478 2.116 1.00 98.31 78 ASP A O 1
ATOM 600 N N . VAL A 1 79 ? -6.458 -15.871 1.838 1.00 98.19 79 VAL A N 1
ATOM 601 C CA . VAL A 1 79 ? -6.771 -14.508 1.381 1.00 98.19 79 VAL A CA 1
ATOM 602 C C . VAL A 1 79 ? -7.528 -14.545 0.049 1.00 98.19 79 VAL A C 1
ATOM 604 O O . VAL A 1 79 ? -8.575 -13.906 -0.092 1.00 98.19 79 VAL A O 1
ATOM 607 N N . ILE A 1 80 ? -7.063 -15.349 -0.913 1.00 97.38 80 ILE A N 1
ATOM 608 C CA . ILE A 1 80 ? -7.744 -15.553 -2.201 1.00 97.38 80 ILE A CA 1
ATOM 609 C C . ILE A 1 80 ? -9.150 -16.123 -1.979 1.00 97.38 80 ILE A C 1
ATOM 611 O O . ILE A 1 80 ? -10.122 -15.599 -2.531 1.00 97.38 80 ILE A O 1
ATOM 615 N N . ALA A 1 81 ? -9.293 -17.159 -1.147 1.00 97.88 81 ALA A N 1
ATOM 616 C CA . ALA A 1 81 ? -10.590 -17.755 -0.831 1.00 97.88 81 ALA A CA 1
ATOM 617 C C . ALA A 1 81 ? -11.550 -16.729 -0.208 1.00 97.88 81 ALA A C 1
ATOM 619 O O . ALA A 1 81 ? -12.732 -16.675 -0.572 1.00 97.88 81 ALA A O 1
ATOM 620 N N . ARG A 1 82 ? -11.040 -15.856 0.671 1.00 97.75 82 ARG A N 1
ATOM 621 C CA . ARG A 1 82 ? -11.809 -14.760 1.266 1.00 97.75 82 ARG A CA 1
ATOM 622 C C . ARG A 1 82 ? -12.286 -13.762 0.211 1.00 97.75 82 ARG A C 1
ATOM 624 O O . ARG A 1 82 ? -13.478 -13.449 0.201 1.00 97.75 82 ARG A O 1
ATOM 631 N N . TYR A 1 83 ? -11.420 -13.311 -0.700 1.00 96.31 83 TYR A N 1
ATOM 632 C CA . TYR A 1 83 ? -11.818 -12.424 -1.802 1.00 96.31 83 TYR A CA 1
ATOM 633 C C . TYR A 1 83 ? -12.878 -13.062 -2.706 1.00 96.31 83 TYR A C 1
ATOM 635 O O . TYR A 1 83 ? -13.904 -12.440 -2.980 1.00 96.31 83 TYR A O 1
ATOM 643 N N . VAL A 1 84 ? -12.676 -14.317 -3.123 1.00 96.31 84 VAL A N 1
ATOM 644 C CA . VAL A 1 84 ? -13.630 -15.069 -3.957 1.00 96.31 84 VAL A CA 1
ATOM 645 C C . VAL A 1 84 ? -14.996 -15.171 -3.272 1.00 96.31 84 VAL A C 1
ATOM 647 O O . VAL A 1 84 ? -16.026 -14.963 -3.915 1.00 96.31 84 VAL A O 1
ATOM 650 N N . SER A 1 85 ? -15.015 -15.458 -1.967 1.00 96.56 85 SER A N 1
ATOM 651 C CA . SER A 1 85 ? -16.242 -15.515 -1.167 1.00 96.56 85 SER A CA 1
ATOM 652 C C . SER A 1 85 ? -16.965 -14.165 -1.136 1.00 96.56 85 SER A C 1
ATOM 654 O O . SER A 1 85 ? -18.173 -14.117 -1.362 1.00 96.56 85 SER A O 1
ATOM 656 N N . ILE A 1 86 ? -16.237 -13.064 -0.914 1.00 95.56 86 ILE A N 1
ATOM 657 C CA . ILE A 1 86 ? -16.803 -11.706 -0.901 1.00 95.56 86 ILE A CA 1
ATOM 658 C C . ILE A 1 86 ? -17.407 -11.351 -2.263 1.00 95.56 86 ILE A C 1
ATOM 660 O O . ILE A 1 86 ? -18.549 -10.905 -2.307 1.00 95.56 86 ILE A O 1
ATOM 664 N N . ILE A 1 87 ? -16.677 -11.572 -3.362 1.00 95.12 87 ILE A N 1
ATOM 665 C CA . ILE A 1 87 ? -17.147 -11.252 -4.720 1.00 95.12 87 ILE A CA 1
ATOM 666 C C . ILE A 1 87 ? -18.445 -12.006 -5.024 1.00 95.12 87 ILE A C 1
ATOM 668 O O . ILE A 1 87 ? -19.439 -11.387 -5.393 1.00 95.12 87 ILE A O 1
ATOM 672 N N . ARG A 1 88 ? -18.483 -13.320 -4.766 1.00 94.00 88 ARG A N 1
ATOM 673 C CA . ARG A 1 88 ? -19.686 -14.144 -4.981 1.00 94.00 88 ARG A CA 1
ATOM 674 C C . ARG A 1 88 ? -20.879 -13.687 -4.140 1.00 94.00 88 ARG A C 1
ATOM 676 O O . ARG A 1 88 ? -22.002 -13.687 -4.630 1.00 94.00 88 ARG A O 1
ATOM 683 N N . LYS A 1 89 ? -20.649 -13.279 -2.888 1.00 96.12 89 LYS A N 1
ATOM 684 C CA . LYS A 1 89 ? -21.713 -12.816 -1.979 1.00 96.12 89 LYS A CA 1
ATOM 685 C C . LYS A 1 89 ? -22.311 -11.465 -2.362 1.00 96.12 89 LYS A C 1
ATOM 687 O O . LYS A 1 89 ? -23.431 -11.185 -1.957 1.00 96.12 89 LYS A O 1
ATOM 692 N N . ARG A 1 90 ? -21.593 -10.626 -3.116 1.00 95.12 90 ARG A N 1
ATOM 693 C CA . ARG A 1 90 ? -22.103 -9.312 -3.543 1.00 95.12 90 ARG A CA 1
ATOM 694 C C . ARG A 1 90 ? -23.244 -9.412 -4.556 1.00 95.12 90 ARG A C 1
ATOM 696 O O . ARG A 1 90 ? -23.941 -8.422 -4.738 1.00 95.12 90 ARG A O 1
ATOM 703 N N . GLY A 1 91 ? -23.417 -10.561 -5.218 1.00 90.38 91 GLY A N 1
ATOM 704 C CA . GLY A 1 91 ? -24.489 -10.765 -6.200 1.00 90.38 91 GLY A CA 1
ATOM 705 C C . GLY A 1 91 ? -24.381 -9.862 -7.433 1.00 90.38 91 GLY A C 1
ATOM 706 O O . GLY A 1 91 ? -25.382 -9.602 -8.090 1.00 90.38 91 GLY A O 1
ATOM 707 N N . ARG A 1 92 ? -23.179 -9.353 -7.727 1.00 92.06 92 ARG A N 1
ATOM 708 C CA . ARG A 1 92 ? -22.876 -8.568 -8.931 1.00 92.06 92 ARG A CA 1
ATOM 709 C C . ARG A 1 92 ? -22.363 -9.509 -10.023 1.00 92.06 92 ARG A C 1
ATOM 711 O O . ARG A 1 92 ? -21.785 -10.545 -9.694 1.00 92.06 92 ARG A O 1
ATOM 718 N N . ASP A 1 93 ? -22.539 -9.144 -11.291 1.00 89.94 93 ASP A N 1
ATOM 719 C CA . ASP A 1 93 ? -22.020 -9.903 -12.442 1.00 89.94 93 ASP A CA 1
ATOM 720 C C . ASP A 1 93 ? -20.493 -9.716 -12.588 1.00 89.94 93 ASP A C 1
ATOM 722 O O . ASP A 1 93 ? -19.987 -9.069 -13.501 1.00 89.94 93 ASP A O 1
ATOM 726 N N . GLU A 1 94 ? -19.746 -10.195 -11.588 1.00 88.62 94 GLU A N 1
ATOM 727 C CA . GLU A 1 94 ? -18.299 -10.024 -11.451 1.00 88.62 94 GLU A CA 1
ATOM 728 C C . GLU A 1 94 ? -17.573 -11.370 -11.513 1.00 88.62 94 GLU A C 1
ATOM 730 O O . GLU A 1 94 ? -17.831 -12.294 -10.736 1.00 88.62 94 GLU A O 1
ATOM 735 N N . GLY A 1 95 ? -16.579 -11.465 -12.397 1.00 88.38 95 GLY A N 1
ATOM 736 C CA . GLY A 1 95 ? -15.665 -12.601 -12.435 1.00 88.38 95 GLY A CA 1
ATOM 737 C C . GLY A 1 95 ? -14.705 -12.618 -11.240 1.00 88.38 95 GLY A C 1
ATOM 738 O O . GLY A 1 95 ? -14.186 -11.593 -10.808 1.00 88.38 95 GLY A O 1
ATOM 739 N N . VAL A 1 96 ? -14.379 -13.812 -10.740 1.00 91.56 96 VAL A N 1
ATOM 740 C CA . VAL A 1 96 ? -13.410 -13.997 -9.635 1.00 91.56 96 VAL A CA 1
ATOM 741 C C . VAL A 1 96 ? -11.960 -14.128 -10.107 1.00 91.56 96 VAL A C 1
ATOM 743 O O . VAL A 1 96 ? -11.056 -14.385 -9.314 1.00 91.56 96 VAL A O 1
ATOM 746 N N . PHE A 1 97 ? -11.733 -14.009 -11.412 1.00 87.75 97 PHE A N 1
ATOM 747 C CA . PHE A 1 97 ? -10.432 -14.229 -12.029 1.00 87.75 97 PHE A CA 1
ATOM 748 C C . PHE A 1 97 ? -9.332 -13.294 -11.486 1.00 87.75 97 PHE A C 1
ATOM 750 O O . PHE A 1 97 ? -8.272 -13.814 -11.130 1.00 87.75 97 PHE A O 1
ATOM 757 N N . PRO A 1 98 ? -9.563 -11.977 -11.287 1.00 85.44 98 PRO A N 1
ATOM 758 C CA . PRO A 1 98 ? -8.550 -11.100 -10.694 1.00 85.44 98 PRO A CA 1
ATOM 759 C C . PRO A 1 98 ? -8.166 -11.509 -9.266 1.00 85.44 98 PRO A C 1
ATOM 761 O O . PRO A 1 98 ? -6.989 -11.521 -8.921 1.00 85.44 98 PRO A O 1
ATOM 764 N N . ALA A 1 99 ? -9.142 -11.929 -8.452 1.00 90.62 99 ALA A N 1
ATOM 765 C CA . ALA A 1 99 ? -8.894 -12.345 -7.070 1.00 90.62 99 ALA A CA 1
ATOM 766 C C . ALA A 1 99 ? -7.955 -13.557 -6.972 1.00 90.62 99 ALA A C 1
ATOM 768 O O . ALA A 1 99 ? -7.189 -13.659 -6.021 1.00 90.62 99 ALA A O 1
ATOM 769 N N . ARG A 1 100 ? -7.971 -14.455 -7.967 1.00 89.69 100 ARG A N 1
ATOM 770 C CA . ARG A 1 100 ? -7.077 -15.626 -8.022 1.00 89.69 100 ARG A CA 1
ATOM 771 C C . ARG A 1 100 ? -5.616 -15.271 -8.306 1.00 89.69 100 ARG A C 1
ATOM 773 O O . ARG A 1 100 ? -4.751 -16.098 -8.054 1.00 89.69 100 ARG A O 1
ATOM 780 N N . HIS A 1 101 ? -5.353 -14.065 -8.807 1.00 87.75 101 HIS A N 1
ATOM 781 C CA . HIS A 1 101 ? -4.009 -13.559 -9.099 1.00 87.75 101 HIS A CA 1
ATOM 782 C C . HIS A 1 101 ? -3.477 -12.634 -7.997 1.00 87.75 101 HIS A C 1
ATOM 784 O O . HIS A 1 101 ? -2.420 -12.026 -8.160 1.00 87.75 101 HIS A O 1
ATOM 790 N N . TRP A 1 102 ? -4.197 -12.510 -6.877 1.00 91.94 102 TRP A N 1
ATOM 791 C CA . TRP A 1 102 ? -3.723 -11.755 -5.725 1.00 91.94 102 TRP A CA 1
ATOM 792 C C . TRP A 1 102 ? -2.409 -12.346 -5.197 1.00 91.94 102 TRP A C 1
ATOM 794 O O . TRP A 1 102 ? -2.310 -13.560 -5.014 1.00 91.94 102 TRP A O 1
ATOM 804 N N . ARG A 1 103 ? -1.408 -11.492 -4.948 1.00 89.62 103 ARG A N 1
ATOM 805 C CA . ARG A 1 103 ? -0.073 -11.887 -4.454 1.00 89.62 103 ARG A CA 1
ATOM 806 C C . ARG A 1 103 ? 0.210 -11.383 -3.041 1.00 89.62 103 ARG A C 1
ATOM 808 O O . ARG A 1 103 ? 0.741 -12.121 -2.222 1.00 89.62 103 ARG A O 1
ATOM 815 N N . SER A 1 104 ? -0.110 -10.121 -2.777 1.00 92.19 104 SER A N 1
ATOM 816 C CA . SER A 1 104 ? 0.100 -9.461 -1.491 1.00 92.19 104 SER A CA 1
ATOM 817 C C . SER A 1 104 ? -0.796 -8.226 -1.393 1.00 92.19 104 SER A C 1
ATOM 819 O O . SER A 1 104 ? -1.485 -7.859 -2.347 1.00 92.19 104 SER A O 1
ATOM 821 N N . THR A 1 105 ? -0.776 -7.553 -0.244 1.00 93.06 105 THR A N 1
ATOM 822 C CA . THR A 1 105 ? -1.443 -6.256 -0.066 1.00 93.06 105 THR A CA 1
ATOM 823 C C . THR A 1 105 ? -0.754 -5.115 -0.818 1.00 93.06 105 THR A C 1
ATOM 825 O O . THR A 1 105 ? -1.312 -4.027 -0.853 1.00 93.06 105 THR A O 1
ATOM 828 N N . ALA A 1 106 ? 0.450 -5.333 -1.366 1.00 90.50 106 ALA A N 1
ATOM 829 C CA . ALA A 1 106 ? 1.360 -4.293 -1.866 1.00 90.50 106 ALA A CA 1
ATOM 830 C C . ALA A 1 106 ? 1.729 -3.205 -0.830 1.00 90.50 106 ALA A C 1
ATOM 832 O O . ALA A 1 106 ? 2.344 -2.203 -1.175 1.00 90.50 106 ALA A O 1
ATOM 833 N N . VAL A 1 107 ? 1.401 -3.424 0.448 1.00 94.62 107 VAL A N 1
ATOM 834 C CA . VAL A 1 107 ? 1.728 -2.534 1.565 1.00 94.62 107 VAL A CA 1
ATOM 835 C C . VAL A 1 107 ? 2.898 -3.131 2.334 1.00 94.62 107 VAL A C 1
ATOM 837 O O . VAL A 1 107 ? 2.808 -4.255 2.837 1.00 94.62 107 VAL A O 1
ATOM 840 N N . VAL A 1 108 ? 3.988 -2.375 2.426 1.00 94.00 108 VAL A N 1
ATOM 841 C CA . VAL A 1 108 ? 5.261 -2.824 3.010 1.00 94.00 108 VAL A CA 1
ATOM 842 C C . VAL A 1 108 ? 5.246 -2.712 4.532 1.00 94.00 108 VAL A C 1
ATOM 844 O O . VAL A 1 108 ? 5.822 -3.543 5.232 1.00 94.00 108 VAL A O 1
ATOM 847 N N . THR A 1 109 ? 4.570 -1.699 5.067 1.00 95.31 109 THR A N 1
ATOM 848 C CA . THR A 1 109 ? 4.496 -1.462 6.510 1.00 95.31 109 THR A CA 1
ATOM 849 C C . THR A 1 109 ? 3.382 -2.278 7.158 1.00 95.31 109 THR A C 1
ATOM 851 O O . THR A 1 109 ? 2.334 -2.551 6.563 1.00 95.31 109 THR A O 1
ATOM 854 N N . LYS A 1 110 ? 3.586 -2.681 8.417 1.00 95.94 110 LYS A N 1
ATOM 855 C CA . LYS A 1 110 ? 2.573 -3.414 9.185 1.00 95.94 110 LYS A CA 1
ATOM 856 C C . LYS A 1 110 ? 1.296 -2.584 9.274 1.00 95.94 110 LYS A C 1
ATOM 858 O O . LYS A 1 110 ? 1.330 -1.461 9.766 1.00 95.94 110 LYS A O 1
ATOM 863 N N . GLY A 1 111 ? 0.183 -3.134 8.793 1.00 96.25 111 GLY A N 1
ATOM 864 C CA . GLY A 1 111 ? -1.115 -2.455 8.843 1.00 96.25 111 GLY A CA 1
ATOM 865 C C . GLY A 1 111 ? -1.166 -1.102 8.118 1.00 96.25 111 GLY A C 1
ATOM 866 O O . GLY A 1 111 ? -2.036 -0.293 8.425 1.00 96.25 111 GLY A O 1
ATOM 867 N N . GLY A 1 112 ? -0.238 -0.828 7.192 1.00 96.25 112 GLY A N 1
ATOM 868 C CA . GLY A 1 112 ? -0.233 0.409 6.408 1.00 96.25 112 GLY A CA 1
ATOM 869 C C . GLY A 1 112 ? 0.120 1.670 7.189 1.00 96.25 112 GLY A C 1
ATOM 870 O O . GLY A 1 112 ? -0.420 2.732 6.896 1.00 96.25 112 GLY A O 1
ATOM 871 N N . VAL A 1 113 ? 0.999 1.573 8.192 1.00 96.44 113 VAL A N 1
ATOM 872 C CA . VAL A 1 113 ? 1.597 2.768 8.810 1.00 96.44 113 VAL A CA 1
ATOM 873 C C . VAL A 1 113 ? 2.335 3.567 7.738 1.00 96.44 113 VAL A C 1
ATOM 875 O O . VAL A 1 113 ? 3.211 3.029 7.061 1.00 96.44 113 VAL A O 1
ATOM 878 N N . ILE A 1 114 ? 1.981 4.839 7.584 1.00 95.00 114 ILE A N 1
ATOM 879 C CA . ILE A 1 114 ? 2.582 5.726 6.586 1.00 95.00 114 ILE A CA 1
ATOM 880 C C . ILE A 1 114 ? 3.892 6.298 7.138 1.00 95.00 114 ILE A C 1
ATOM 882 O O . ILE A 1 114 ? 3.947 6.691 8.305 1.00 95.00 114 ILE A O 1
ATOM 886 N N . ARG A 1 115 ? 4.947 6.355 6.322 1.00 92.75 115 ARG A N 1
ATOM 887 C CA . ARG A 1 115 ? 6.258 6.908 6.710 1.00 92.75 115 ARG A CA 1
ATOM 888 C C . ARG A 1 115 ? 6.563 8.186 5.927 1.00 92.75 115 ARG A C 1
ATOM 890 O O . ARG A 1 115 ? 6.121 8.293 4.785 1.00 92.75 115 ARG A O 1
ATOM 897 N N . PRO A 1 116 ? 7.402 9.102 6.448 1.00 91.88 116 PRO A N 1
ATOM 898 C CA . PRO A 1 116 ? 7.771 10.318 5.718 1.00 91.88 116 PRO A CA 1
ATOM 899 C C . PRO A 1 116 ? 8.359 10.023 4.332 1.00 91.88 116 PRO A C 1
ATOM 901 O O . PRO A 1 116 ? 8.009 10.673 3.344 1.00 91.88 116 PRO A O 1
ATOM 904 N N . ARG A 1 117 ? 9.193 8.976 4.244 1.00 90.44 117 ARG A N 1
ATOM 905 C CA . ARG A 1 117 ? 9.823 8.525 2.998 1.00 90.44 117 ARG A CA 1
ATOM 906 C C . ARG A 1 117 ? 8.832 8.113 1.910 1.00 90.44 117 ARG A C 1
ATOM 908 O O . ARG A 1 117 ? 9.156 8.266 0.733 1.00 90.44 117 ARG A O 1
ATOM 915 N N . ASP A 1 118 ? 7.636 7.653 2.285 1.00 91.75 118 ASP A N 1
ATOM 916 C CA . ASP A 1 118 ? 6.603 7.267 1.320 1.00 91.75 118 ASP A CA 1
ATOM 917 C C . ASP A 1 118 ? 6.192 8.485 0.446 1.00 91.75 118 ASP A C 1
ATOM 919 O O . ASP A 1 118 ? 5.804 8.299 -0.704 1.00 91.75 118 ASP A O 1
ATOM 923 N N . TYR A 1 119 ? 6.397 9.729 0.920 1.00 92.00 119 TYR A N 1
ATOM 924 C CA . TYR A 1 119 ? 6.196 10.963 0.140 1.00 92.00 119 TYR A CA 1
ATOM 925 C C . TYR A 1 119 ? 7.493 11.641 -0.320 1.00 92.00 119 TYR A C 1
ATOM 927 O O . TYR A 1 119 ? 7.571 12.080 -1.472 1.00 92.00 119 TYR A O 1
ATOM 935 N N . THR A 1 120 ? 8.521 11.745 0.534 1.00 92.38 120 THR A N 1
ATOM 936 C CA . THR A 1 120 ? 9.735 12.519 0.187 1.00 92.38 120 THR A CA 1
ATOM 937 C C . THR A 1 120 ? 10.486 11.945 -1.011 1.00 92.38 120 THR A C 1
ATOM 939 O O . THR A 1 120 ? 11.101 12.698 -1.764 1.00 92.38 120 THR A O 1
ATOM 942 N N . GLN A 1 121 ? 10.370 10.637 -1.267 1.00 91.44 121 GLN A N 1
ATOM 943 C CA . GLN A 1 121 ? 10.967 9.982 -2.436 1.00 91.44 121 GLN A CA 1
ATOM 944 C C . GLN A 1 121 ? 10.539 10.597 -3.782 1.00 91.44 121 GLN A C 1
ATOM 946 O O . GLN A 1 121 ? 11.283 10.511 -4.758 1.00 91.44 121 GLN A O 1
ATOM 951 N N . PHE A 1 122 ? 9.372 11.247 -3.846 1.00 92.25 122 PHE A N 1
ATOM 952 C CA . PHE A 1 122 ? 8.862 11.869 -5.070 1.00 92.25 122 PHE A CA 1
ATOM 953 C C . PHE A 1 122 ? 9.258 13.344 -5.220 1.00 92.25 122 PHE A C 1
ATOM 955 O O . PHE A 1 122 ? 9.160 13.892 -6.319 1.00 92.25 122 PHE A O 1
ATOM 962 N N . GLN A 1 123 ? 9.739 14.002 -4.159 1.0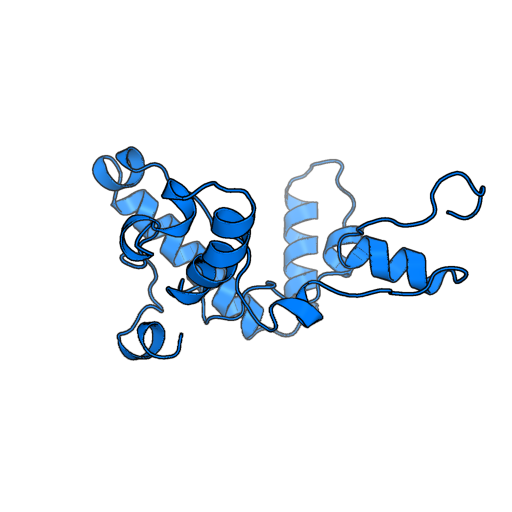0 94.75 123 GLN A N 1
ATOM 963 C CA . GLN A 1 123 ? 10.102 15.425 -4.189 1.00 94.75 123 GLN A CA 1
ATOM 964 C C . GLN A 1 123 ? 11.141 15.774 -5.273 1.00 94.75 123 GLN A C 1
ATOM 966 O O . GLN A 1 123 ? 10.922 16.767 -5.973 1.00 94.75 123 GLN A O 1
ATOM 971 N N . PRO A 1 124 ? 12.208 14.975 -5.517 1.00 94.94 124 PRO A N 1
ATOM 972 C CA . PRO A 1 124 ? 13.148 15.254 -6.606 1.00 94.94 124 PRO A CA 1
ATOM 973 C C . PRO A 1 124 ? 12.484 15.287 -7.987 1.00 94.94 124 PRO A C 1
ATOM 975 O O . PRO A 1 124 ? 12.843 16.109 -8.829 1.00 94.94 124 PRO A O 1
ATOM 978 N N . TRP A 1 125 ? 11.483 14.433 -8.218 1.00 94.44 125 TRP A N 1
ATOM 979 C CA . TRP A 1 125 ? 10.741 14.411 -9.477 1.00 94.44 125 TRP A CA 1
ATOM 980 C C . TRP A 1 125 ? 9.869 15.661 -9.646 1.00 94.44 125 TRP A C 1
ATOM 982 O O . TRP A 1 125 ? 9.860 16.262 -10.721 1.00 94.44 125 TRP A O 1
ATOM 992 N N . TYR A 1 126 ? 9.193 16.116 -8.586 1.00 96.75 126 TYR A N 1
ATOM 993 C CA . TYR A 1 126 ? 8.455 17.385 -8.614 1.00 96.75 126 TYR A CA 1
ATOM 994 C C . TYR A 1 126 ? 9.382 18.587 -8.836 1.00 96.75 126 TYR A C 1
ATOM 996 O O . TYR A 1 126 ? 9.088 19.434 -9.681 1.00 96.75 126 TYR A O 1
ATOM 1004 N N . ALA A 1 127 ? 10.540 18.616 -8.170 1.00 96.88 127 ALA A N 1
ATOM 1005 C CA . ALA A 1 127 ? 11.545 19.659 -8.358 1.00 96.88 127 ALA A CA 1
ATOM 1006 C C . ALA A 1 127 ? 12.054 19.698 -9.807 1.00 96.88 127 ALA A C 1
ATOM 1008 O O . ALA A 1 127 ? 12.118 20.769 -10.414 1.00 96.88 127 ALA A O 1
ATOM 1009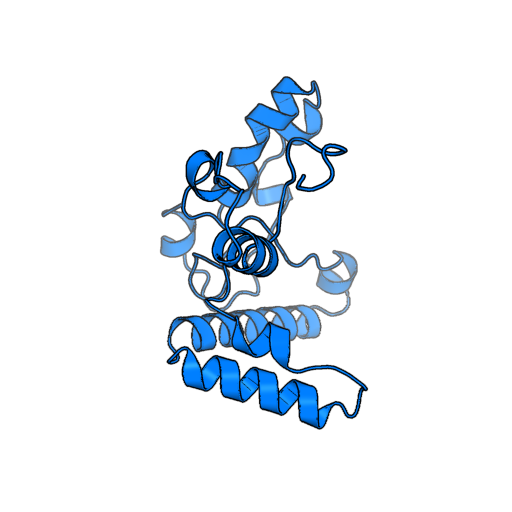 N N . TRP A 1 128 ? 12.346 18.532 -10.394 1.00 97.06 128 TRP A N 1
ATOM 1010 C CA . TRP A 1 128 ? 12.742 18.412 -11.799 1.00 97.06 128 TRP A CA 1
ATOM 1011 C C . TRP A 1 128 ? 11.662 18.939 -12.757 1.00 97.06 128 TRP A C 1
ATOM 1013 O O . TRP A 1 128 ? 11.980 19.634 -13.724 1.00 97.06 128 TRP A O 1
ATOM 1023 N N . ARG A 1 129 ? 10.377 18.712 -12.448 1.00 97.62 129 ARG A N 1
ATOM 1024 C CA . ARG A 1 129 ? 9.238 19.284 -13.190 1.00 97.62 129 ARG A CA 1
ATOM 1025 C C . ARG A 1 129 ? 8.971 20.766 -12.906 1.00 97.62 129 ARG A C 1
ATOM 1027 O O . ARG A 1 129 ? 8.011 21.310 -13.445 1.00 97.62 129 ARG A O 1
ATOM 1034 N N . ARG A 1 130 ? 9.811 21.427 -12.103 1.00 97.62 130 ARG A N 1
ATOM 1035 C CA . ARG A 1 130 ? 9.656 22.825 -11.659 1.00 97.62 130 ARG A CA 1
ATOM 1036 C C . ARG A 1 130 ? 8.412 23.077 -10.797 1.00 97.62 130 ARG A C 1
ATOM 1038 O O . ARG A 1 130 ? 8.017 24.227 -10.631 1.00 97.62 130 ARG A O 1
ATOM 1045 N N . ASP A 1 131 ? 7.836 22.033 -10.204 1.00 97.69 131 ASP A N 1
ATOM 1046 C CA . ASP A 1 131 ? 6.818 22.152 -9.157 1.00 97.69 131 ASP A CA 1
ATOM 1047 C C . ASP A 1 131 ? 7.510 22.244 -7.789 1.00 97.69 131 ASP A C 1
ATOM 1049 O O . ASP A 1 131 ? 7.647 21.267 -7.048 1.00 97.69 131 ASP A O 1
ATOM 1053 N N . THR A 1 132 ? 8.026 23.437 -7.486 1.00 95.00 132 THR A N 1
ATOM 1054 C CA . THR A 1 132 ? 8.790 23.697 -6.257 1.00 95.00 132 THR A CA 1
ATOM 1055 C C . THR A 1 132 ? 7.922 23.664 -5.006 1.00 95.00 132 THR A C 1
ATOM 1057 O O . THR A 1 132 ? 8.428 23.327 -3.938 1.00 95.00 132 THR A O 1
ATOM 1060 N N . HIS A 1 133 ? 6.626 23.967 -5.129 1.00 95.56 133 HIS A N 1
ATOM 1061 C CA . HIS A 1 133 ? 5.693 23.900 -4.012 1.00 95.56 133 HIS A CA 1
ATOM 1062 C C . HIS A 1 133 ? 5.586 22.461 -3.504 1.00 95.56 133 HIS A C 1
ATOM 1064 O O . HIS A 1 133 ? 5.976 22.197 -2.367 1.00 95.56 133 HIS A O 1
ATOM 1070 N N . THR A 1 134 ? 5.178 21.522 -4.365 1.00 94.81 134 THR A N 1
ATOM 1071 C CA . THR A 1 134 ? 5.034 20.107 -3.991 1.00 94.81 134 THR A CA 1
ATOM 1072 C C . THR A 1 134 ? 6.365 19.498 -3.554 1.00 94.81 134 THR A C 1
ATOM 1074 O O . THR A 1 134 ? 6.417 18.745 -2.582 1.00 94.81 134 THR A O 1
ATOM 1077 N N . ALA A 1 135 ? 7.466 19.870 -4.216 1.00 96.38 135 ALA A N 1
ATOM 1078 C CA . ALA A 1 135 ? 8.802 19.398 -3.859 1.00 96.38 135 ALA A CA 1
ATOM 1079 C C . ALA A 1 135 ? 9.260 19.817 -2.448 1.00 96.38 135 ALA A C 1
ATOM 1081 O O . ALA A 1 135 ? 10.141 19.174 -1.886 1.00 96.38 135 ALA A O 1
ATOM 1082 N N . SER A 1 136 ? 8.680 20.879 -1.885 1.00 95.38 136 SER A N 1
ATOM 1083 C CA . SER A 1 136 ? 9.033 21.416 -0.563 1.00 95.38 136 SER A CA 1
ATOM 1084 C C . SER A 1 136 ? 8.054 21.056 0.558 1.00 95.38 136 SER A C 1
ATOM 1086 O O . SER A 1 136 ? 8.284 21.444 1.703 1.00 95.38 136 SER A O 1
ATOM 1088 N N . LEU A 1 137 ? 6.962 20.340 0.261 1.00 96.25 137 LEU A N 1
ATOM 1089 C CA . LEU A 1 137 ? 5.960 20.002 1.273 1.00 96.25 137 LEU A CA 1
ATOM 1090 C C . LEU A 1 137 ? 6.561 19.110 2.364 1.00 96.25 137 LEU A C 1
ATOM 1092 O O . LEU A 1 137 ? 7.137 18.059 2.077 1.00 96.25 137 LEU A O 1
ATOM 1096 N N . ALA A 1 138 ? 6.374 19.511 3.622 1.00 93.88 138 ALA A N 1
ATOM 1097 C CA . ALA A 1 138 ? 6.722 18.690 4.774 1.00 93.88 138 ALA A CA 1
ATOM 1098 C C . ALA A 1 138 ? 5.788 17.464 4.834 1.00 93.88 138 ALA A C 1
ATOM 1100 O O . ALA A 1 138 ? 4.566 17.653 4.780 1.00 93.88 138 ALA A O 1
ATOM 1101 N N . PRO A 1 139 ? 6.295 16.224 4.954 1.00 89.19 139 PRO A N 1
ATOM 1102 C CA . PRO A 1 139 ? 5.459 15.019 4.983 1.00 89.19 139 PRO A CA 1
ATOM 1103 C C . PRO A 1 139 ? 4.363 15.052 6.052 1.00 89.19 139 PRO A C 1
ATOM 1105 O O . PRO A 1 139 ? 3.239 14.619 5.810 1.00 89.19 139 PRO A O 1
ATOM 1108 N N . GLU A 1 140 ? 4.654 15.650 7.203 1.00 88.44 140 GLU A N 1
ATOM 1109 C CA . GLU A 1 140 ? 3.741 15.782 8.340 1.00 88.44 140 GLU A CA 1
ATOM 1110 C C . GLU A 1 140 ? 2.533 16.677 8.023 1.00 88.44 140 GLU A C 1
ATOM 1112 O O . GLU A 1 140 ? 1.513 16.609 8.705 1.00 88.44 140 GLU A O 1
ATOM 1117 N N . SER A 1 141 ? 2.624 17.504 6.975 1.00 92.38 141 SER A N 1
ATOM 1118 C CA . SER A 1 141 ? 1.498 18.299 6.471 1.00 92.38 141 SER A CA 1
ATOM 1119 C C . SER A 1 141 ? 0.585 17.524 5.512 1.00 92.38 141 SER A C 1
ATOM 1121 O O . SER A 1 141 ? -0.519 17.981 5.223 1.00 92.38 141 SER A O 1
ATOM 1123 N N . ILE A 1 142 ? 1.031 16.359 5.026 1.00 91.94 142 ILE A N 1
ATOM 1124 C CA . ILE A 1 142 ? 0.351 15.573 3.987 1.00 91.94 142 ILE A CA 1
ATOM 1125 C C . ILE A 1 142 ? -0.456 14.422 4.598 1.00 91.94 142 ILE A C 1
ATOM 1127 O O . ILE A 1 142 ? -1.552 14.124 4.121 1.00 91.94 142 ILE A O 1
ATOM 1131 N N . TYR A 1 143 ? 0.057 13.769 5.646 1.00 94.25 143 TYR A N 1
ATOM 1132 C CA . TYR A 1 143 ? -0.562 12.567 6.211 1.00 94.25 143 TYR A CA 1
ATOM 1133 C C . TYR A 1 143 ? -0.645 12.582 7.740 1.00 94.25 143 TYR A C 1
ATOM 1135 O O . TYR A 1 143 ? 0.037 13.330 8.434 1.00 94.25 143 TYR A O 1
ATOM 1143 N N . THR A 1 144 ? -1.471 11.688 8.287 1.00 93.50 144 THR A N 1
ATOM 1144 C CA . THR A 1 144 ? -1.508 11.398 9.723 1.00 93.50 144 THR A CA 1
ATOM 1145 C C . THR A 1 144 ? -1.685 9.905 9.972 1.00 93.50 144 THR A C 1
ATOM 1147 O O . THR A 1 144 ? -2.449 9.236 9.280 1.00 93.50 144 THR A O 1
ATOM 1150 N N . ASN A 1 145 ? -1.014 9.389 11.002 1.00 95.50 145 ASN A N 1
ATOM 1151 C CA . ASN A 1 145 ? -1.194 8.022 11.496 1.00 95.50 145 ASN A CA 1
ATOM 1152 C C . ASN A 1 145 ? -2.047 7.952 12.772 1.00 95.50 145 ASN A C 1
ATOM 1154 O O . ASN A 1 145 ? -2.154 6.881 13.361 1.00 95.50 145 ASN A O 1
ATOM 1158 N N . ARG A 1 146 ? -2.670 9.058 13.210 1.00 93.56 146 ARG A N 1
ATOM 1159 C CA . ARG A 1 146 ? -3.331 9.165 14.531 1.00 93.56 146 ARG A CA 1
ATOM 1160 C C . ARG A 1 146 ? -4.371 8.079 14.836 1.00 93.56 146 ARG A C 1
ATOM 1162 O O . ARG A 1 146 ? -4.672 7.828 15.994 1.00 93.56 146 ARG A O 1
ATOM 1169 N N . PHE A 1 147 ? -4.940 7.466 13.800 1.00 95.50 147 PHE A N 1
ATOM 1170 C CA . PHE A 1 147 ? -5.961 6.427 13.912 1.00 95.50 147 PHE A CA 1
ATOM 1171 C C . PHE A 1 147 ? -5.470 5.024 13.531 1.00 95.50 147 PHE A C 1
ATOM 1173 O O . PHE A 1 147 ? -6.250 4.075 13.586 1.00 95.50 147 PHE A O 1
ATOM 1180 N N . ASN A 1 148 ? -4.207 4.869 13.124 1.00 97.25 148 ASN A N 1
ATOM 1181 C CA . ASN A 1 148 ? -3.656 3.566 12.779 1.00 97.25 148 ASN A CA 1
ATOM 1182 C C . ASN A 1 148 ? -3.174 2.851 14.059 1.00 97.25 148 ASN A C 1
ATOM 1184 O O . ASN A 1 148 ? -2.217 3.312 14.679 1.00 97.25 148 ASN A O 1
ATOM 1188 N N . PRO A 1 149 ? -3.774 1.709 14.452 1.00 97.06 149 PRO A N 1
ATOM 1189 C CA . PRO A 1 149 ? -3.441 1.018 15.700 1.00 97.06 149 PRO A CA 1
ATOM 1190 C C . PRO A 1 149 ? -2.042 0.383 15.707 1.00 97.06 149 PRO A C 1
ATOM 1192 O O . PRO A 1 149 ? -1.593 -0.089 16.747 1.00 97.06 149 PRO A O 1
ATOM 1195 N N . PHE A 1 150 ? -1.357 0.332 14.561 1.00 96.56 150 PHE A N 1
ATOM 1196 C CA . PHE A 1 150 ? 0.011 -0.176 14.457 1.00 96.56 150 PHE A CA 1
ATOM 1197 C C . PHE A 1 150 ? 1.068 0.932 14.455 1.00 96.56 150 PHE A C 1
ATOM 1199 O O . PHE A 1 150 ? 2.257 0.615 14.407 1.00 96.56 150 PHE A O 1
ATOM 1206 N N . ALA A 1 151 ? 0.661 2.204 14.508 1.00 95.19 151 ALA A N 1
ATOM 1207 C CA . ALA A 1 151 ? 1.585 3.324 14.581 1.00 95.19 151 ALA A CA 1
ATOM 1208 C C . ALA A 1 151 ? 2.202 3.422 15.985 1.00 95.19 151 ALA A C 1
ATOM 1210 O O . ALA A 1 151 ? 1.521 3.683 16.973 1.00 95.19 151 ALA A O 1
ATOM 1211 N N . THR A 1 152 ? 3.511 3.206 16.056 1.00 87.94 152 THR A N 1
ATOM 1212 C CA . THR A 1 152 ? 4.356 3.380 17.246 1.00 87.94 152 THR A CA 1
ATOM 1213 C C . THR A 1 152 ? 5.528 4.307 16.920 1.00 87.94 152 THR A C 1
ATOM 1215 O O . THR A 1 152 ? 5.873 4.449 15.747 1.00 87.94 152 THR A O 1
ATOM 1218 N N . GLU A 1 153 ? 6.192 4.896 17.919 1.00 72.94 153 GLU A N 1
ATOM 1219 C CA . GLU A 1 153 ? 7.394 5.728 17.696 1.00 72.94 153 GLU A CA 1
ATOM 1220 C C . GLU A 1 153 ? 8.443 4.991 16.843 1.00 72.94 153 GLU A C 1
ATOM 1222 O O . GLU A 1 153 ? 8.852 5.471 15.788 1.00 72.94 153 GLU A O 1
ATOM 1227 N N . ALA A 1 154 ? 8.739 3.733 17.184 1.00 67.88 154 ALA A N 1
ATOM 1228 C CA . ALA A 1 154 ? 9.672 2.892 16.431 1.00 67.88 154 ALA A CA 1
ATOM 1229 C C . ALA A 1 154 ? 9.250 2.613 14.971 1.00 67.88 154 ALA A C 1
ATOM 1231 O O . ALA A 1 154 ? 10.093 2.285 14.134 1.00 67.88 154 ALA A O 1
ATOM 1232 N N . SER A 1 155 ? 7.954 2.693 14.648 1.00 70.56 155 SER A N 1
ATOM 1233 C CA . SER A 1 155 ? 7.457 2.523 13.273 1.00 70.56 155 SER A CA 1
ATOM 1234 C C . SER A 1 155 ? 7.624 3.779 12.411 1.00 70.56 155 SER A C 1
ATOM 1236 O O . SER A 1 155 ? 7.642 3.671 11.186 1.00 70.56 155 SER A O 1
ATOM 1238 N N . LEU A 1 156 ? 7.768 4.947 13.047 1.00 67.25 156 LEU A N 1
ATOM 1239 C CA . LEU A 1 156 ? 7.931 6.245 12.392 1.00 67.25 156 LEU A CA 1
ATOM 1240 C C . LEU A 1 156 ? 9.412 6.576 12.141 1.00 67.25 156 LEU A C 1
ATOM 1242 O O . LEU A 1 156 ? 9.715 7.265 11.173 1.00 67.25 156 LEU A O 1
ATOM 1246 N N . GLU A 1 157 ? 10.325 6.036 12.957 1.00 55.62 157 GLU A N 1
ATOM 1247 C CA . GLU A 1 157 ? 11.779 6.258 12.853 1.00 55.62 157 GLU A CA 1
ATOM 1248 C C . GLU A 1 157 ? 12.492 5.347 11.838 1.00 55.62 157 GLU A C 1
ATOM 1250 O O . GLU A 1 157 ? 13.542 5.704 11.313 1.00 55.62 157 GLU A O 1
ATOM 1255 N N . LYS A 1 158 ? 11.945 4.162 11.533 1.00 50.25 158 LYS A N 1
ATOM 1256 C CA . LYS A 1 158 ? 12.544 3.197 10.581 1.00 50.25 158 LYS A CA 1
ATOM 1257 C C . LYS A 1 158 ? 12.232 3.504 9.101 1.00 50.25 158 LYS A C 1
ATOM 1259 O O . LYS A 1 158 ? 12.227 2.587 8.273 1.00 50.25 158 LYS A O 1
ATOM 1264 N N . GLY A 1 159 ? 11.889 4.753 8.783 1.00 45.88 159 GLY A N 1
ATOM 1265 C CA . GLY A 1 159 ? 11.484 5.219 7.449 1.00 45.88 159 GLY A CA 1
ATOM 1266 C C . GLY A 1 159 ? 12.623 5.783 6.625 1.00 45.88 159 GLY A C 1
ATOM 1267 O O . GLY A 1 159 ? 13.320 6.671 7.147 1.00 45.88 159 GLY A O 1
#

Secondary structure (DSSP, 8-state):
-TTSS-S-----HHHHHHHHHTSS------HHHHH-S---------HHHHHH-HHHHHHHHHHHHHHHHHHHHS-HHHHHHHHHHHHHHTTSS--SHHHHT----S--SGGG---THHHHTTHHHHHHTT-HHHHT--GGGT---TT-TT--HHHHH--